Protein AF-A0A066YW17-F1 (afdb_monomer_lite)

Secondary structure (DSSP, 8-state):
---PPPTTS----TTTT-TTTS-SSS--SHHHHHHHHHHHHGGGTT-TTHHHHHHHH-HHHHT--EEETTEEEETTEEEEE-TT--GGGSPPPSS--TTTTSHHHHHHHHHHT-PPPHHHHTTSPP--TTTTS---------PPP-----

Structure (mmCIF, N/CA/C/O backbone):
data_AF-A0A066YW17-F1
#
_entry.id   AF-A0A066YW17-F1
#
loop_
_atom_site.group_PDB
_atom_site.id
_atom_site.type_symbol
_atom_site.label_atom_id
_atom_site.label_alt_id
_atom_site.label_comp_id
_atom_site.label_asym_id
_atom_site.label_entity_id
_atom_site.label_seq_id
_atom_site.pdbx_PDB_ins_code
_atom_site.Cartn_x
_atom_site.Cartn_y
_atom_site.Cartn_z
_atom_site.occupancy
_atom_site.B_iso_or_equiv
_atom_site.auth_seq_id
_atom_site.auth_comp_id
_atom_site.auth_asym_id
_atom_site.auth_atom_id
_atom_site.pdbx_PDB_model_num
ATOM 1 N N . MET A 1 1 ? -4.585 -11.543 -25.698 1.00 34.47 1 MET A N 1
ATOM 2 C CA . MET A 1 1 ? -4.816 -10.139 -26.094 1.00 34.47 1 MET A CA 1
ATOM 3 C C . MET A 1 1 ? -5.391 -9.444 -24.873 1.00 34.47 1 MET A C 1
ATOM 5 O O . MET A 1 1 ? -6.554 -9.658 -24.568 1.00 34.47 1 MET A O 1
ATOM 9 N N . PHE A 1 2 ? -4.558 -8.760 -24.088 1.00 35.84 2 PHE A N 1
ATOM 10 C CA . PHE A 1 2 ? -5.031 -8.017 -22.919 1.00 35.84 2 PHE A CA 1
ATOM 11 C C . PHE A 1 2 ? -5.571 -6.686 -23.422 1.00 35.84 2 PHE A C 1
ATOM 13 O O . PHE A 1 2 ? -4.812 -5.755 -23.681 1.00 35.84 2 PHE A O 1
ATOM 20 N N . THR A 1 3 ? -6.875 -6.630 -23.661 1.00 38.50 3 THR A N 1
ATOM 21 C CA . THR A 1 3 ? -7.550 -5.366 -23.930 1.00 38.50 3 THR A CA 1
ATOM 22 C C . THR A 1 3 ? -7.539 -4.607 -22.613 1.00 38.50 3 THR A C 1
ATOM 24 O O . THR A 1 3 ? -8.216 -5.011 -21.669 1.00 38.50 3 THR A O 1
ATOM 27 N N . ALA A 1 4 ? -6.709 -3.568 -22.512 1.00 43.84 4 ALA A N 1
ATOM 28 C CA . ALA A 1 4 ? -6.799 -2.629 -21.406 1.00 43.84 4 ALA A CA 1
ATOM 29 C C . ALA A 1 4 ? -8.250 -2.136 -21.363 1.00 43.84 4 ALA A C 1
ATOM 31 O O . ALA A 1 4 ? -8.734 -1.573 -22.348 1.00 43.84 4 ALA A O 1
ATOM 32 N N . LEU A 1 5 ? -8.962 -2.440 -20.275 1.00 41.59 5 LEU A N 1
ATOM 33 C CA . LEU A 1 5 ? -10.293 -1.890 -20.053 1.00 41.59 5 LEU A CA 1
ATOM 34 C C . LEU A 1 5 ? -10.186 -0.359 -20.153 1.00 41.59 5 LEU A C 1
ATOM 36 O O . LEU A 1 5 ? -9.173 0.199 -19.714 1.00 41.59 5 LEU A O 1
ATOM 40 N N . PRO A 1 6 ? -11.166 0.319 -20.773 1.00 43.69 6 PRO A N 1
ATOM 41 C CA . PRO A 1 6 ? -11.150 1.770 -20.860 1.00 43.69 6 PRO A CA 1
ATOM 42 C C . PRO A 1 6 ? -11.028 2.371 -19.455 1.00 43.69 6 PRO A C 1
ATOM 44 O O . PRO A 1 6 ? -11.630 1.872 -18.506 1.00 43.69 6 PRO A O 1
ATOM 47 N N . ASP A 1 7 ? -10.265 3.462 -19.349 1.00 53.38 7 ASP A N 1
ATOM 48 C CA . ASP A 1 7 ? -9.887 4.208 -18.127 1.00 53.38 7 ASP A CA 1
ATOM 49 C C . ASP A 1 7 ? -11.093 4.789 -17.335 1.00 53.38 7 ASP A C 1
ATOM 51 O O . ASP A 1 7 ? -10.942 5.638 -16.460 1.00 53.38 7 ASP A O 1
ATOM 55 N N . THR A 1 8 ? -12.316 4.360 -17.665 1.00 55.78 8 THR A N 1
ATOM 56 C CA . THR A 1 8 ? -13.598 4.801 -17.107 1.00 55.78 8 THR A CA 1
ATOM 57 C C . THR A 1 8 ? -14.339 3.726 -16.310 1.00 55.78 8 THR A C 1
ATOM 59 O O . THR A 1 8 ? -15.242 4.081 -15.554 1.00 55.78 8 THR A O 1
ATOM 62 N N . ASP A 1 9 ? -13.983 2.442 -16.430 1.00 63.53 9 ASP A N 1
ATOM 63 C CA . ASP A 1 9 ? -14.643 1.383 -15.658 1.00 63.53 9 ASP A CA 1
ATOM 64 C C . ASP A 1 9 ? -13.987 1.234 -14.283 1.00 63.53 9 ASP A C 1
ATOM 66 O O . ASP A 1 9 ? -12.848 0.787 -14.141 1.00 63.53 9 ASP A O 1
ATOM 70 N N . ARG A 1 10 ? -14.728 1.625 -13.240 1.00 70.31 10 ARG A N 1
ATOM 71 C CA . ARG A 1 10 ? -14.317 1.433 -11.848 1.00 70.31 10 ARG A CA 1
ATOM 72 C C . ARG A 1 10 ? -14.226 -0.064 -11.561 1.00 70.31 10 ARG A C 1
ATOM 74 O O . ARG A 1 10 ? -15.226 -0.775 -11.615 1.00 70.31 10 ARG A O 1
ATOM 81 N N . PHE A 1 11 ? -13.038 -0.527 -11.200 1.00 79.06 11 PHE A N 1
ATOM 82 C CA . PHE A 1 11 ? -12.828 -1.880 -10.716 1.00 79.06 11 PHE A CA 1
ATOM 83 C C . PHE A 1 11 ? -13.376 -2.006 -9.285 1.00 79.06 11 PHE A C 1
ATOM 85 O O . PHE A 1 11 ? -12.994 -1.246 -8.388 1.00 79.06 11 PHE A O 1
ATOM 92 N N . LEU A 1 12 ? -14.286 -2.959 -9.080 1.00 84.25 12 LEU A N 1
ATOM 93 C CA . LEU A 1 12 ? -14.936 -3.243 -7.800 1.00 84.25 12 LEU A CA 1
ATOM 94 C C . LEU A 1 12 ? -14.631 -4.698 -7.399 1.00 84.25 12 LEU A C 1
ATOM 96 O O . LEU A 1 12 ? -15.395 -5.590 -7.762 1.00 84.25 12 LEU A O 1
ATOM 100 N N . PRO A 1 13 ? -13.501 -4.967 -6.716 1.00 86.12 13 PRO A N 1
ATOM 101 C CA . PRO A 1 13 ? -13.226 -6.294 -6.166 1.00 86.12 13 PRO A CA 1
ATOM 102 C C . PRO A 1 13 ? -14.253 -6.655 -5.092 1.00 86.12 13 PRO A C 1
ATOM 104 O O . PRO A 1 13 ? -14.836 -5.767 -4.478 1.00 86.12 13 PRO A O 1
ATOM 107 N N . ASP A 1 14 ? -14.371 -7.939 -4.761 1.00 88.81 14 ASP A N 1
ATOM 108 C CA . ASP A 1 14 ? -15.262 -8.414 -3.690 1.00 88.81 14 ASP A CA 1
ATOM 109 C C . ASP A 1 14 ? -14.962 -7.789 -2.314 1.00 88.81 14 ASP A C 1
ATOM 111 O O . ASP A 1 14 ? -15.837 -7.722 -1.457 1.00 88.81 14 ASP A O 1
ATOM 115 N N . CYS A 1 15 ? -13.731 -7.317 -2.086 1.00 93.00 15 CYS A N 1
ATOM 116 C CA . CYS A 1 15 ? -13.352 -6.601 -0.865 1.00 93.00 15 CYS A CA 1
ATOM 117 C C . CYS A 1 15 ? -13.721 -5.107 -0.873 1.00 93.00 15 CYS A C 1
ATOM 119 O O . CYS A 1 15 ? -13.501 -4.411 0.119 1.00 93.00 15 CYS A O 1
ATOM 121 N N . PHE A 1 16 ? -14.249 -4.577 -1.978 1.00 90.69 16 PHE A N 1
ATOM 122 C CA . PHE A 1 16 ? -14.618 -3.172 -2.076 1.00 90.69 16 PHE A CA 1
ATOM 123 C C . PHE A 1 16 ? -15.746 -2.830 -1.096 1.00 90.69 16 PHE A C 1
ATOM 125 O O . PHE A 1 16 ? -16.820 -3.424 -1.132 1.00 90.69 16 PHE A O 1
ATOM 132 N N . GLY A 1 17 ? -15.513 -1.825 -0.249 1.00 89.19 17 GLY A N 1
ATOM 133 C CA . GLY A 1 17 ? -16.476 -1.388 0.765 1.00 89.19 17 GLY A CA 1
ATOM 134 C C . GLY A 1 17 ? -16.493 -2.237 2.041 1.00 89.19 17 GLY A C 1
ATOM 135 O O . GLY A 1 17 ? -17.257 -1.920 2.948 1.00 89.19 17 GLY A O 1
ATOM 136 N N . ASP A 1 18 ? -15.655 -3.273 2.147 1.00 94.75 18 ASP A N 1
ATOM 137 C CA . ASP A 1 18 ? -15.483 -4.032 3.387 1.00 94.75 18 ASP A CA 1
ATOM 138 C C . ASP A 1 18 ? -14.715 -3.188 4.419 1.00 94.75 18 ASP A C 1
ATOM 140 O O . ASP A 1 18 ? -13.588 -2.740 4.181 1.00 94.75 18 ASP A O 1
ATOM 144 N N . SER A 1 19 ? -15.320 -2.985 5.590 1.00 95.25 19 SER A N 1
ATOM 145 C CA . SER A 1 19 ? -14.742 -2.196 6.680 1.00 95.25 19 SER A CA 1
ATOM 146 C C . SER A 1 19 ? -13.473 -2.808 7.270 1.00 95.25 19 SER A C 1
ATOM 148 O O . SER A 1 19 ? -12.715 -2.095 7.916 1.00 95.25 19 SER A O 1
ATOM 150 N N . HIS A 1 20 ? -13.207 -4.099 7.054 1.00 95.94 20 HIS A N 1
ATOM 151 C CA . HIS A 1 20 ? -11.933 -4.705 7.448 1.00 95.94 20 HIS A CA 1
ATOM 152 C C . HIS A 1 20 ? -10.790 -4.299 6.511 1.00 95.94 20 HIS A C 1
ATOM 154 O O . HIS A 1 20 ? -9.635 -4.317 6.919 1.00 95.94 20 HIS A O 1
ATOM 160 N N . PHE A 1 21 ? -11.095 -3.913 5.266 1.00 96.62 21 PHE A N 1
ATOM 161 C CA . PHE A 1 21 ? -10.099 -3.420 4.315 1.00 96.62 21 PHE A CA 1
ATOM 162 C C . PHE A 1 21 ? -9.915 -1.909 4.410 1.00 96.62 21 PHE A C 1
ATOM 164 O O . PHE A 1 21 ? -8.795 -1.440 4.280 1.00 96.62 21 PHE A O 1
ATOM 171 N N . SER A 1 22 ? -10.971 -1.127 4.622 1.00 95.69 22 SER A N 1
ATOM 172 C CA . SER A 1 22 ? -10.849 0.323 4.818 1.00 95.69 22 SER A CA 1
ATOM 173 C C . SER A 1 22 ? -11.913 0.792 5.811 1.00 95.69 22 SER A C 1
ATOM 175 O O . SER A 1 22 ? -13.043 1.095 5.416 1.00 95.69 22 SER A O 1
ATOM 177 N N . PRO A 1 23 ? -11.604 0.777 7.118 1.00 95.19 23 PRO A N 1
ATOM 178 C CA . PRO A 1 23 ? -12.573 1.154 8.136 1.00 95.19 23 PRO A CA 1
ATOM 179 C C . PRO A 1 23 ? -12.869 2.658 8.067 1.00 95.19 23 PRO A C 1
ATOM 181 O O . PRO A 1 23 ? -11.961 3.484 8.032 1.00 95.19 23 PRO A O 1
ATOM 184 N N . ALA A 1 24 ? -14.148 3.038 8.074 1.00 90.38 24 ALA A N 1
ATOM 185 C CA . ALA A 1 24 ? -14.551 4.449 8.078 1.00 90.38 24 ALA A CA 1
ATOM 186 C C . ALA A 1 24 ? -14.480 5.083 9.482 1.00 90.38 24 ALA A C 1
ATOM 188 O O . ALA A 1 24 ? -14.282 6.291 9.625 1.00 90.38 24 ALA A O 1
ATOM 189 N N . ASP A 1 25 ? -14.642 4.269 10.526 1.00 89.94 25 ASP A N 1
ATOM 190 C CA . ASP A 1 25 ? -14.687 4.680 11.925 1.00 89.94 25 ASP A CA 1
ATOM 191 C C . ASP A 1 25 ? -14.042 3.627 12.849 1.00 89.94 25 ASP A C 1
ATOM 193 O O . ASP A 1 25 ? -13.460 2.642 12.402 1.00 89.94 25 ASP A O 1
ATOM 197 N N . GLY A 1 26 ? -14.049 3.875 14.162 1.00 85.81 26 GLY A N 1
ATOM 198 C CA . GLY A 1 26 ? -13.538 2.920 15.156 1.00 85.81 26 GLY A CA 1
ATOM 199 C C . GLY A 1 26 ? -12.011 2.870 15.313 1.00 85.81 26 GLY A C 1
ATOM 200 O O . GLY A 1 26 ? -11.523 2.333 16.311 1.00 85.81 26 GLY A O 1
ATOM 201 N N . TRP A 1 27 ? -11.249 3.511 14.424 1.00 92.38 27 TRP A N 1
ATOM 202 C CA . TRP A 1 27 ? -9.790 3.607 14.493 1.00 92.38 27 TRP A CA 1
ATOM 203 C C . TRP A 1 27 ? -9.324 5.074 14.534 1.00 92.38 27 TRP A C 1
ATOM 205 O O . TRP A 1 27 ? -9.886 5.957 13.885 1.00 92.38 27 TRP A O 1
ATOM 215 N N . LYS A 1 28 ? -8.325 5.351 15.380 1.00 92.69 28 LYS A N 1
ATOM 216 C CA . LYS A 1 28 ? -7.659 6.668 15.525 1.00 92.69 28 LYS A CA 1
ATOM 217 C C . LYS A 1 28 ? -6.165 6.553 15.830 1.00 92.69 28 LYS A C 1
ATOM 219 O O . LYS A 1 28 ? -5.481 7.560 15.964 1.00 92.69 28 LYS A O 1
ATOM 224 N N . THR A 1 29 ? -5.676 5.331 15.984 1.00 96.44 29 THR A N 1
ATOM 225 C CA . THR A 1 29 ? -4.284 5.013 16.285 1.00 96.44 29 THR A CA 1
ATOM 226 C C . THR A 1 29 ? -3.831 3.934 15.317 1.00 96.44 29 THR A C 1
ATOM 228 O O . THR A 1 29 ? -4.664 3.154 14.843 1.00 96.44 29 THR A O 1
ATOM 231 N N . ARG A 1 30 ? -2.521 3.880 15.053 1.00 96.31 30 ARG A N 1
ATOM 232 C CA . ARG A 1 30 ? -1.896 2.827 14.244 1.00 96.31 30 ARG A CA 1
ATOM 233 C C . ARG A 1 30 ? -2.328 1.439 14.724 1.00 96.31 30 ARG A C 1
ATOM 235 O O . ARG A 1 30 ? -2.890 0.691 13.937 1.00 96.31 30 ARG A O 1
ATOM 242 N N . ASP A 1 31 ? -2.186 1.164 16.018 1.00 97.38 31 ASP A N 1
ATOM 243 C CA . ASP A 1 31 ? -2.477 -0.153 16.602 1.00 97.38 31 ASP A CA 1
ATOM 244 C C . ASP A 1 31 ? -3.916 -0.620 16.335 1.00 97.38 31 ASP A C 1
ATOM 246 O O . ASP A 1 31 ? -4.167 -1.794 16.080 1.00 97.38 31 ASP A O 1
ATOM 250 N N . LYS A 1 32 ? -4.888 0.304 16.364 1.00 97.56 32 LYS A N 1
ATOM 251 C CA . LYS A 1 32 ? -6.288 -0.030 16.067 1.00 97.56 32 LYS A CA 1
ATOM 252 C C . LYS A 1 32 ? -6.513 -0.305 14.586 1.00 97.56 32 LYS A C 1
ATOM 254 O O . LYS A 1 32 ? -7.296 -1.192 14.259 1.00 97.56 32 LYS A O 1
ATOM 259 N N . LEU A 1 33 ? -5.861 0.456 13.708 1.00 97.38 33 LEU A N 1
ATOM 260 C CA . LEU A 1 33 ? -5.939 0.225 12.269 1.00 97.38 33 LEU A CA 1
ATOM 261 C C . LEU A 1 33 ? -5.327 -1.135 11.915 1.00 97.38 33 LEU A C 1
ATOM 263 O O . LEU A 1 33 ? -5.952 -1.919 11.205 1.00 97.38 33 LEU A O 1
ATOM 267 N N . GLU A 1 34 ? -4.155 -1.439 12.471 1.00 97.25 34 GLU A N 1
ATOM 268 C CA . GLU A 1 34 ? -3.482 -2.731 12.328 1.00 97.25 34 GLU A CA 1
ATOM 269 C C . GLU A 1 34 ? -4.359 -3.884 12.829 1.00 97.25 34 GLU A C 1
ATOM 271 O O . GLU A 1 34 ? -4.559 -4.851 12.097 1.00 97.25 34 GLU A O 1
ATOM 276 N N . ALA A 1 35 ? -4.969 -3.756 14.012 1.00 97.19 35 ALA A N 1
ATOM 277 C CA . ALA A 1 35 ? -5.859 -4.779 14.562 1.00 97.19 35 ALA A CA 1
ATOM 278 C C . ALA A 1 35 ? -7.067 -5.095 13.657 1.00 97.19 35 ALA A C 1
ATOM 280 O O . ALA A 1 35 ? -7.516 -6.240 13.616 1.00 97.19 35 ALA A O 1
ATOM 281 N N . ILE A 1 36 ? -7.591 -4.102 12.931 1.00 97.44 36 ILE A N 1
ATOM 282 C CA . ILE A 1 36 ? -8.702 -4.291 11.984 1.00 97.44 36 ILE A CA 1
ATOM 283 C C . ILE A 1 36 ? -8.207 -4.875 10.653 1.00 97.44 36 ILE A C 1
ATOM 285 O O . ILE A 1 36 ? -8.836 -5.780 10.105 1.00 97.44 36 ILE A O 1
ATOM 289 N N . CYS A 1 37 ? -7.099 -4.349 10.128 1.00 97.69 37 CYS A N 1
ATOM 290 C CA . CYS A 1 37 ? -6.698 -4.548 8.737 1.00 97.69 37 CYS A CA 1
ATOM 291 C C . CYS A 1 37 ? -5.725 -5.713 8.515 1.00 97.69 37 CYS A C 1
ATOM 293 O O . CYS A 1 37 ? -5.785 -6.368 7.474 1.00 97.69 37 CYS A O 1
ATOM 295 N N . LEU A 1 38 ? -4.824 -5.994 9.463 1.00 95.62 38 LEU A N 1
ATOM 296 C CA . LEU A 1 38 ? -3.846 -7.079 9.316 1.00 95.62 38 LEU A CA 1
ATOM 297 C C . LEU A 1 38 ? -4.500 -8.453 9.070 1.00 95.62 38 LEU A C 1
ATOM 299 O O . LEU A 1 38 ? -4.022 -9.158 8.181 1.00 95.62 38 LEU A O 1
ATOM 303 N N . PRO A 1 39 ? -5.617 -8.834 9.733 1.00 96.12 39 PRO A N 1
ATOM 304 C CA . PRO A 1 39 ? -6.253 -10.134 9.500 1.00 96.12 39 PRO A CA 1
ATOM 305 C C . PRO A 1 39 ? -6.736 -10.377 8.062 1.00 96.12 39 PRO A C 1
ATOM 307 O O . PRO A 1 39 ? -6.926 -11.527 7.671 1.00 96.12 39 PRO A O 1
ATOM 310 N N . VAL A 1 40 ? -6.957 -9.321 7.269 1.00 95.69 40 VAL A N 1
ATOM 311 C CA . VAL A 1 40 ? -7.414 -9.442 5.874 1.00 95.69 40 VAL A CA 1
ATOM 312 C C . VAL A 1 40 ? -6.312 -9.207 4.844 1.00 95.69 40 VAL A C 1
ATOM 314 O O . VAL A 1 40 ? -6.551 -9.422 3.655 1.00 95.69 40 VAL A O 1
ATOM 317 N N . LEU A 1 41 ? -5.109 -8.811 5.272 1.00 93.88 41 LEU A N 1
ATOM 318 C CA . LEU A 1 41 ? -3.997 -8.442 4.392 1.00 93.88 41 LEU A CA 1
ATOM 319 C C . LEU A 1 41 ? -3.609 -9.582 3.434 1.00 93.88 41 LEU A C 1
ATOM 321 O O . LEU A 1 41 ? -3.464 -9.366 2.229 1.00 93.88 41 LEU A O 1
ATOM 325 N N . GLU A 1 42 ? -3.569 -10.814 3.942 1.00 92.44 42 GLU A N 1
ATOM 326 C CA . GLU A 1 42 ? -3.209 -12.016 3.175 1.00 92.44 42 GLU A CA 1
ATOM 327 C C . GLU A 1 42 ? -4.243 -12.396 2.100 1.00 92.44 42 GLU A C 1
ATOM 329 O O . GLU A 1 42 ? -3.930 -13.098 1.137 1.00 92.44 42 GLU A O 1
ATOM 334 N N . ARG A 1 43 ? -5.473 -11.861 2.164 1.00 93.69 43 ARG A N 1
ATOM 335 C CA . ARG A 1 43 ? -6.465 -12.046 1.085 1.00 93.69 43 ARG A CA 1
ATOM 336 C C . ARG A 1 43 ? -6.018 -11.393 -0.223 1.00 93.69 43 ARG A C 1
ATOM 338 O O . ARG A 1 43 ? -6.553 -11.719 -1.282 1.00 93.69 43 ARG A O 1
ATOM 345 N N . CYS A 1 44 ? -5.059 -10.469 -0.171 1.00 91.56 44 CYS A N 1
ATOM 346 C CA . CYS A 1 44 ? -4.495 -9.852 -1.361 1.00 91.56 44 CYS A CA 1
ATOM 347 C C . CYS A 1 44 ? -3.476 -10.736 -2.087 1.00 91.56 44 CYS A C 1
ATOM 349 O O . CYS A 1 44 ? -3.274 -10.497 -3.274 1.00 91.56 44 CYS A O 1
ATOM 351 N N . VAL A 1 45 ? -2.871 -11.742 -1.445 1.00 89.19 45 VAL A N 1
ATOM 352 C CA . VAL A 1 45 ? -1.825 -12.580 -2.064 1.00 89.19 45 VAL A CA 1
ATOM 353 C C . VAL A 1 45 ? -2.295 -13.252 -3.360 1.00 89.19 45 VAL A C 1
ATOM 355 O O . VAL A 1 45 ? -1.656 -13.049 -4.390 1.00 89.19 45 VAL A O 1
ATOM 358 N N . PRO A 1 46 ? -3.446 -13.953 -3.400 1.00 88.38 46 PRO A N 1
ATOM 359 C CA . PRO A 1 46 ? -3.939 -14.540 -4.645 1.00 88.38 46 PRO A CA 1
ATOM 360 C C . PRO A 1 46 ? -4.682 -13.539 -5.551 1.00 88.38 46 PRO A C 1
ATOM 362 O O . PRO A 1 46 ? -5.246 -13.942 -6.567 1.00 88.38 46 PRO A O 1
ATOM 365 N N . CYS A 1 47 ? -4.768 -12.252 -5.189 1.00 86.56 47 CYS A N 1
ATOM 366 C CA . CYS A 1 47 ? -5.625 -11.298 -5.891 1.00 86.56 47 CYS A CA 1
ATOM 367 C C . CYS A 1 47 ? -4.987 -10.837 -7.216 1.00 86.56 47 CYS A C 1
ATOM 369 O O . CYS A 1 47 ? -3.970 -10.137 -7.194 1.00 86.56 47 CYS A O 1
ATOM 371 N N . PRO A 1 48 ? -5.616 -11.102 -8.379 1.00 82.31 48 PRO A N 1
ATOM 372 C CA . PRO A 1 48 ? -5.045 -10.751 -9.683 1.00 82.31 48 PRO A CA 1
ATOM 373 C C . PRO A 1 48 ? -5.150 -9.252 -10.007 1.00 82.31 48 PRO A C 1
ATOM 375 O O . PRO A 1 48 ? -4.692 -8.800 -11.052 1.00 82.31 48 PRO A O 1
ATOM 378 N N . PHE A 1 49 ? -5.770 -8.464 -9.127 1.00 84.25 49 PHE A N 1
ATOM 379 C CA . PHE A 1 49 ? -6.087 -7.060 -9.371 1.00 84.25 49 PHE A CA 1
ATOM 380 C C . PHE A 1 49 ? -5.287 -6.092 -8.498 1.00 84.25 49 PHE A C 1
ATOM 382 O O . PHE A 1 49 ? -5.641 -4.918 -8.408 1.00 84.25 49 PHE A O 1
ATOM 389 N N . ARG A 1 50 ? -4.213 -6.549 -7.842 1.00 84.69 50 ARG A N 1
ATOM 390 C CA . ARG A 1 50 ? -3.398 -5.720 -6.937 1.00 84.69 50 ARG A CA 1
ATOM 391 C C . ARG A 1 50 ? -2.876 -4.442 -7.598 1.00 84.69 50 ARG A C 1
ATOM 393 O O . ARG A 1 50 ? -3.080 -3.357 -7.055 1.00 84.69 50 ARG A O 1
ATOM 400 N N . ALA A 1 51 ? -2.291 -4.550 -8.791 1.00 78.50 51 ALA A N 1
ATOM 401 C CA . ALA A 1 51 ? -1.791 -3.394 -9.538 1.00 78.50 51 ALA A CA 1
ATOM 402 C C . ALA A 1 51 ? -2.906 -2.387 -9.872 1.00 78.50 51 ALA A C 1
ATOM 404 O O . ALA A 1 51 ? -2.744 -1.177 -9.702 1.00 78.50 51 ALA A O 1
ATOM 405 N N . THR A 1 52 ? -4.060 -2.889 -10.320 1.00 82.44 52 THR A N 1
ATOM 406 C CA . THR A 1 52 ? -5.245 -2.074 -10.622 1.00 82.44 52 THR A CA 1
ATOM 407 C C . THR A 1 52 ? -5.800 -1.414 -9.362 1.00 82.44 52 THR A C 1
ATOM 409 O O . THR A 1 52 ? -6.158 -0.240 -9.398 1.00 82.44 52 THR A O 1
ATOM 412 N N . CYS A 1 53 ? -5.809 -2.132 -8.236 1.00 88.25 53 CYS A N 1
ATOM 413 C CA . CYS A 1 53 ? -6.227 -1.626 -6.934 1.00 88.25 53 CYS A CA 1
ATOM 414 C C . CYS A 1 53 ? -5.381 -0.414 -6.518 1.00 88.25 53 CYS A C 1
ATOM 416 O O . CYS A 1 53 ? -5.944 0.643 -6.253 1.00 88.25 53 CYS A O 1
ATOM 418 N N . ILE A 1 54 ? -4.046 -0.511 -6.565 1.00 85.00 54 ILE A N 1
ATOM 419 C CA . ILE A 1 54 ? -3.149 0.611 -6.223 1.00 85.00 54 ILE A CA 1
ATOM 420 C C . ILE A 1 54 ? -3.356 1.794 -7.173 1.00 85.00 54 ILE A C 1
ATOM 422 O O . ILE A 1 54 ? -3.479 2.937 -6.729 1.00 85.00 54 ILE A O 1
ATOM 426 N N . ARG A 1 55 ? -3.453 1.526 -8.481 1.00 81.94 55 ARG A N 1
ATOM 427 C CA . ARG A 1 55 ? -3.675 2.558 -9.504 1.00 81.94 55 ARG A CA 1
ATOM 428 C C . ARG A 1 55 ? -4.984 3.321 -9.291 1.00 81.94 55 ARG A C 1
ATOM 430 O O . ARG A 1 55 ? -5.010 4.536 -9.489 1.00 81.94 55 ARG A O 1
ATOM 437 N N . GLN A 1 56 ? -6.052 2.614 -8.924 1.00 86.25 56 GLN A N 1
ATOM 438 C CA . GLN A 1 56 ? -7.368 3.201 -8.683 1.00 86.25 56 GLN A CA 1
ATOM 439 C C . GLN A 1 56 ? -7.415 3.954 -7.350 1.00 86.25 56 GLN A C 1
ATOM 441 O O . GLN A 1 56 ? -7.919 5.073 -7.311 1.00 86.25 56 GLN A O 1
ATOM 446 N N . THR A 1 57 ? -6.885 3.363 -6.276 1.00 88.00 57 THR A N 1
ATOM 447 C CA . THR A 1 57 ? -6.914 3.957 -4.931 1.00 88.00 57 THR A CA 1
ATOM 448 C C . THR A 1 57 ? -6.004 5.174 -4.822 1.00 88.00 57 THR A C 1
ATOM 450 O O . THR A 1 57 ? -6.372 6.132 -4.154 1.00 88.00 57 THR A O 1
ATOM 453 N N . ARG A 1 58 ? -4.850 5.175 -5.509 1.00 86.62 58 ARG A N 1
ATOM 454 C CA . ARG A 1 58 ? -3.850 6.258 -5.450 1.00 86.62 58 ARG A CA 1
ATOM 455 C C . ARG A 1 58 ? -3.466 6.606 -4.000 1.00 86.62 58 ARG A C 1
ATOM 457 O O . ARG A 1 58 ? -3.618 7.760 -3.591 1.00 86.62 58 ARG A O 1
ATOM 464 N N . PRO A 1 59 ? -2.984 5.621 -3.218 1.00 87.50 59 PRO A N 1
ATOM 465 C CA . PRO A 1 59 ? -2.961 5.702 -1.760 1.00 87.50 59 PRO A CA 1
ATOM 466 C C . PRO A 1 59 ? -2.193 6.904 -1.193 1.00 87.50 59 PRO A C 1
ATOM 468 O O . PRO A 1 59 ? -2.664 7.509 -0.237 1.00 87.50 59 PRO A O 1
ATOM 471 N N . HIS A 1 60 ? -1.094 7.349 -1.808 1.00 79.81 60 HIS A N 1
ATOM 472 C CA . HIS A 1 60 ? -0.421 8.588 -1.373 1.00 79.81 60 HIS A CA 1
ATOM 473 C C . HIS A 1 60 ? -1.250 9.829 -1.643 1.00 79.81 60 HIS A C 1
ATOM 475 O O . HIS A 1 60 ? -1.370 10.703 -0.791 1.00 79.81 60 HIS A O 1
ATOM 481 N N . GLN A 1 61 ? -1.776 9.949 -2.865 1.00 81.69 61 GLN A N 1
ATOM 482 C CA . GLN A 1 61 ? -2.485 11.152 -3.286 1.00 81.69 61 GLN A CA 1
ATOM 483 C C . GLN A 1 61 ? -3.782 11.320 -2.497 1.00 81.69 61 GLN A C 1
ATOM 485 O O . GLN A 1 61 ? -4.170 12.446 -2.199 1.00 81.69 61 GLN A O 1
ATOM 490 N N . SER A 1 62 ? -4.440 10.210 -2.160 1.00 86.62 62 SER A N 1
ATOM 491 C CA . SER A 1 62 ? -5.663 10.208 -1.366 1.00 86.62 62 SER A CA 1
ATOM 492 C C . SER A 1 62 ? -5.421 10.170 0.141 1.00 86.62 62 SER A C 1
ATOM 494 O O . SER A 1 62 ? -6.404 10.234 0.873 1.00 86.62 62 SER A O 1
ATOM 496 N N . ARG A 1 63 ? -4.166 10.031 0.602 1.00 89.19 63 ARG A N 1
ATOM 497 C CA . ARG A 1 63 ? -3.823 9.762 2.011 1.00 89.19 63 ARG A CA 1
ATOM 498 C C . ARG A 1 63 ? -4.617 8.571 2.557 1.00 89.19 63 ARG A C 1
ATOM 500 O O . ARG A 1 63 ? -5.316 8.674 3.553 1.00 89.19 63 ARG A O 1
ATOM 507 N N . PHE A 1 64 ? -4.607 7.474 1.804 1.00 92.75 64 PHE A N 1
ATOM 508 C CA . PHE A 1 64 ? -5.436 6.306 2.072 1.00 92.75 64 PHE A CA 1
ATOM 509 C C . PHE A 1 64 ? -5.047 5.618 3.381 1.00 92.75 64 PHE A C 1
ATOM 511 O O . PHE A 1 64 ? -3.862 5.460 3.679 1.00 92.75 64 PHE A O 1
ATOM 518 N N . ASP A 1 65 ? -6.073 5.142 4.083 1.00 95.88 65 ASP A N 1
ATOM 519 C CA . ASP A 1 65 ? -5.966 4.338 5.289 1.00 95.88 65 ASP A CA 1
ATOM 520 C C . ASP A 1 65 ? -6.661 2.988 5.077 1.00 95.88 65 ASP A C 1
ATOM 522 O O . ASP A 1 65 ? -7.837 2.919 4.690 1.00 95.88 65 ASP A O 1
ATOM 526 N N . GLY A 1 66 ? -5.926 1.908 5.333 1.00 96.38 66 GLY A N 1
ATOM 527 C CA . GLY A 1 66 ? -6.402 0.535 5.174 1.00 96.38 66 GLY A CA 1
ATOM 528 C C . GLY A 1 66 ? -5.595 -0.286 4.170 1.00 96.38 66 GLY A C 1
ATOM 529 O O . GLY A 1 66 ? -4.479 0.060 3.791 1.00 96.38 66 GLY A O 1
ATOM 530 N N . VAL A 1 67 ? -6.149 -1.415 3.742 1.00 96.25 67 VAL A N 1
ATOM 531 C CA . VAL A 1 67 ? -5.517 -2.384 2.848 1.00 96.25 67 VAL A CA 1
ATOM 532 C C . VAL A 1 67 ? -5.791 -2.052 1.384 1.00 96.25 67 VAL A C 1
ATOM 534 O O . VAL A 1 67 ? -6.933 -2.009 0.930 1.00 96.25 67 VAL A O 1
ATOM 537 N N . CYS A 1 68 ? -4.725 -1.880 0.608 1.00 92.38 68 CYS A N 1
ATOM 538 C CA . CYS A 1 68 ? -4.780 -1.708 -0.839 1.00 92.38 68 CYS A CA 1
ATOM 539 C C . CYS A 1 68 ? -3.566 -2.376 -1.490 1.00 92.38 68 CYS A C 1
ATOM 541 O O . CYS A 1 68 ? -2.428 -2.153 -1.079 1.00 92.38 68 CYS A O 1
ATOM 543 N N . GLY A 1 69 ? -3.804 -3.212 -2.508 1.00 89.56 69 GLY A N 1
ATOM 544 C CA . GLY A 1 69 ? -2.731 -3.859 -3.273 1.00 89.56 69 GLY A CA 1
ATOM 545 C C . GLY A 1 69 ? -1.887 -4.874 -2.497 1.00 89.56 69 GLY A C 1
ATOM 546 O O . GLY A 1 69 ? -0.784 -5.195 -2.935 1.00 89.56 69 GLY A O 1
ATOM 547 N N . GLY A 1 70 ? -2.391 -5.374 -1.364 1.00 91.75 70 GLY A N 1
ATOM 548 C CA . GLY A 1 70 ? -1.625 -6.226 -0.451 1.00 91.75 70 GLY A CA 1
ATOM 549 C C . GLY A 1 70 ? -0.690 -5.462 0.477 1.00 91.75 70 GLY A C 1
ATOM 550 O O . GLY A 1 70 ? 0.272 -6.023 0.986 1.00 91.75 70 GLY A O 1
ATOM 551 N N . ARG A 1 71 ? -0.973 -4.179 0.701 1.00 92.00 71 ARG A N 1
ATOM 552 C CA . ARG A 1 71 ? -0.266 -3.328 1.654 1.00 92.00 71 ARG A CA 1
ATOM 553 C C . ARG A 1 71 ? -1.255 -2.660 2.579 1.00 92.00 71 ARG A C 1
ATOM 555 O O . ARG A 1 71 ? -2.334 -2.273 2.135 1.00 92.00 71 ARG A O 1
ATOM 562 N N . LEU A 1 72 ? -0.869 -2.520 3.837 1.00 94.62 72 LEU A N 1
ATOM 563 C CA . LEU A 1 72 ? -1.554 -1.686 4.807 1.00 94.62 72 LEU A CA 1
ATOM 564 C C . LEU A 1 72 ? -0.966 -0.277 4.752 1.00 94.62 72 LEU A C 1
ATOM 566 O O . LEU A 1 72 ? 0.242 -0.092 4.909 1.00 94.62 72 LEU A O 1
ATOM 570 N N . TRP A 1 73 ? -1.845 0.692 4.543 1.00 94.19 73 TRP A N 1
ATOM 571 C CA . TRP A 1 73 ? -1.542 2.107 4.416 1.00 94.19 73 TRP A CA 1
ATOM 572 C C . TRP A 1 73 ? -2.052 2.873 5.636 1.00 94.19 73 TRP A C 1
ATOM 574 O O . TRP A 1 73 ? -3.143 2.585 6.132 1.00 94.19 73 TRP A O 1
ATOM 584 N N . LEU A 1 74 ? -1.272 3.850 6.089 1.00 94.88 74 LEU A N 1
ATOM 585 C CA . LEU A 1 74 ? -1.653 4.840 7.091 1.00 94.88 74 LEU A CA 1
ATOM 586 C C . LEU A 1 74 ? -1.189 6.210 6.612 1.00 94.88 74 LEU A C 1
ATOM 588 O O . LEU A 1 74 ? 0.002 6.421 6.389 1.00 94.88 74 LEU A O 1
ATOM 592 N N . ASP A 1 75 ? -2.128 7.134 6.460 1.00 92.00 75 ASP A N 1
ATOM 593 C CA . ASP A 1 75 ? -1.904 8.471 5.921 1.00 92.00 75 ASP A CA 1
ATOM 594 C C . ASP A 1 75 ? -1.232 8.463 4.534 1.00 92.00 75 ASP A C 1
ATOM 596 O O . ASP A 1 75 ? -0.445 9.341 4.179 1.00 92.00 75 ASP A O 1
ATOM 600 N N . GLY A 1 76 ? -1.527 7.431 3.738 1.00 87.06 76 GLY A N 1
ATOM 601 C CA . GLY A 1 76 ? -0.892 7.205 2.445 1.00 87.06 76 GLY A CA 1
ATOM 602 C C . GLY A 1 76 ? 0.533 6.655 2.509 1.00 87.06 76 GLY A C 1
ATOM 603 O O . GLY A 1 76 ? 1.154 6.550 1.461 1.00 87.06 76 GLY A O 1
ATOM 604 N N . GL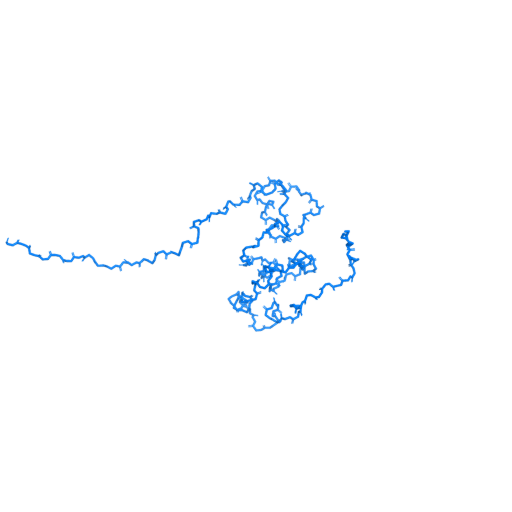U A 1 77 ? 1.048 6.262 3.674 1.00 85.19 77 GLU A N 1
ATOM 605 C CA . GLU A 1 77 ? 2.346 5.592 3.816 1.00 85.19 77 GLU A CA 1
ATOM 606 C C . GLU A 1 77 ? 2.180 4.100 4.113 1.00 85.19 77 GLU A C 1
ATOM 608 O O . GLU A 1 77 ? 1.273 3.694 4.839 1.00 85.19 77 GLU A O 1
ATOM 613 N N . VAL A 1 78 ? 3.065 3.265 3.562 1.00 87.56 78 VAL A N 1
ATOM 614 C CA . VAL A 1 78 ? 3.039 1.814 3.802 1.00 87.56 78 VAL A CA 1
ATOM 615 C C . VAL A 1 78 ? 3.528 1.518 5.218 1.00 87.56 78 VAL A C 1
ATOM 617 O O . VAL A 1 78 ? 4.617 1.940 5.606 1.00 87.56 78 VAL A O 1
ATOM 620 N N . ILE A 1 79 ? 2.741 0.757 5.981 1.00 92.62 79 ILE A N 1
ATOM 621 C CA . ILE A 1 79 ? 3.098 0.318 7.339 1.00 92.62 79 ILE A CA 1
ATOM 622 C C . ILE A 1 79 ? 3.174 -1.205 7.489 1.00 92.62 79 ILE A C 1
ATOM 624 O O . ILE A 1 79 ? 3.797 -1.673 8.436 1.00 92.62 79 ILE A O 1
ATOM 628 N N . ALA A 1 80 ? 2.598 -1.969 6.556 1.00 90.75 80 ALA A N 1
ATOM 629 C CA . ALA A 1 80 ? 2.792 -3.416 6.442 1.00 90.75 80 ALA A CA 1
ATOM 630 C C . ALA A 1 80 ? 2.548 -3.900 5.001 1.00 90.75 80 ALA A C 1
ATOM 632 O O . ALA A 1 80 ? 1.811 -3.262 4.246 1.00 90.75 80 ALA A O 1
ATOM 633 N N . THR A 1 81 ? 3.116 -5.052 4.642 1.00 89.38 81 THR A N 1
ATOM 634 C CA . THR A 1 81 ? 2.950 -5.716 3.337 1.00 89.38 81 THR A CA 1
ATOM 635 C C . THR A 1 81 ? 2.602 -7.184 3.572 1.00 89.38 81 THR A C 1
ATOM 637 O O . THR A 1 81 ? 3.134 -7.783 4.504 1.00 89.38 81 THR A O 1
ATOM 640 N N . ALA A 1 82 ? 1.689 -7.746 2.774 1.00 90.38 82 ALA A N 1
ATOM 641 C CA . ALA A 1 82 ? 1.354 -9.166 2.863 1.00 90.38 82 ALA A CA 1
ATOM 642 C C . ALA A 1 82 ? 2.578 -10.026 2.530 1.00 90.38 82 ALA A C 1
ATOM 644 O O . ALA A 1 82 ? 3.420 -9.632 1.715 1.00 90.38 82 ALA A O 1
ATOM 645 N N . GLN A 1 83 ? 2.662 -11.201 3.141 1.00 84.81 83 GLN A N 1
ATOM 646 C CA . GLN A 1 83 ? 3.769 -12.115 2.896 1.00 84.81 83 GLN A CA 1
ATOM 647 C C . GLN A 1 83 ? 3.749 -12.618 1.444 1.00 84.81 83 GLN A C 1
ATOM 649 O O . GLN A 1 83 ? 2.702 -12.692 0.799 1.00 84.81 83 GLN A O 1
ATOM 654 N N . PHE A 1 84 ? 4.924 -12.970 0.916 1.00 79.50 84 PHE A N 1
ATOM 655 C CA . PHE A 1 84 ? 5.092 -13.556 -0.424 1.00 79.50 84 PHE A CA 1
ATOM 656 C C . PHE A 1 84 ? 4.651 -12.672 -1.603 1.00 79.50 84 PHE A C 1
ATOM 658 O O . PHE A 1 84 ? 4.460 -13.176 -2.711 1.00 79.50 84 PHE A O 1
ATOM 665 N N . LEU A 1 85 ? 4.493 -11.363 -1.394 1.00 76.75 85 LEU A N 1
ATOM 666 C CA . LEU A 1 85 ? 4.243 -10.427 -2.484 1.00 76.75 85 LEU A CA 1
ATOM 667 C C . LEU A 1 85 ? 5.548 -9.973 -3.131 1.00 76.75 85 LEU A C 1
ATOM 669 O O . LEU A 1 85 ? 6.435 -9.466 -2.451 1.00 76.75 85 LEU A O 1
ATOM 673 N N . ASP A 1 86 ? 5.616 -10.088 -4.457 1.00 70.06 86 ASP A N 1
ATOM 674 C CA . ASP A 1 86 ? 6.687 -9.504 -5.257 1.00 70.06 86 ASP A CA 1
ATOM 675 C C . ASP A 1 86 ? 6.292 -8.072 -5.667 1.00 70.06 86 ASP A C 1
ATOM 677 O O . ASP A 1 86 ? 5.191 -7.813 -6.176 1.00 70.06 86 ASP A O 1
ATOM 681 N N . ASP A 1 87 ? 7.197 -7.116 -5.455 1.00 69.44 87 ASP A N 1
ATOM 682 C CA . ASP A 1 87 ? 7.039 -5.730 -5.903 1.00 69.44 87 ASP A CA 1
ATOM 683 C C . ASP A 1 87 ? 7.026 -5.605 -7.436 1.00 69.44 87 ASP A C 1
ATOM 685 O O . ASP A 1 87 ? 6.593 -4.585 -7.978 1.00 69.44 87 ASP A O 1
ATOM 689 N N . ARG A 1 88 ? 7.444 -6.646 -8.163 1.00 66.69 88 ARG A N 1
ATOM 690 C CA . ARG A 1 88 ? 7.284 -6.756 -9.621 1.00 66.69 88 ARG A CA 1
ATOM 691 C C . ARG A 1 88 ? 5.829 -6.843 -10.072 1.00 66.69 88 ARG A C 1
ATOM 693 O O . ARG A 1 88 ? 5.548 -6.587 -11.237 1.00 66.69 88 ARG A O 1
ATOM 700 N N . ASP A 1 89 ? 4.903 -7.152 -9.170 1.00 66.88 89 ASP A N 1
ATOM 701 C CA . ASP A 1 89 ? 3.471 -7.165 -9.479 1.00 66.88 89 ASP A CA 1
ATOM 702 C C . ASP A 1 89 ? 2.830 -5.768 -9.420 1.00 66.88 89 ASP A C 1
ATOM 704 O O . ASP A 1 89 ? 1.636 -5.603 -9.683 1.00 66.88 89 ASP A O 1
ATOM 708 N N . LEU A 1 90 ? 3.590 -4.747 -9.022 1.00 72.75 90 LEU A N 1
ATOM 709 C CA . LEU A 1 90 ? 3.131 -3.365 -8.966 1.00 72.75 90 LEU A CA 1
ATOM 710 C C . LEU A 1 90 ? 3.138 -2.725 -10.357 1.00 72.75 90 LEU A C 1
ATOM 712 O O . LEU A 1 90 ? 3.837 -3.175 -11.263 1.00 72.75 90 LEU A O 1
ATOM 716 N N . PRO A 1 91 ? 2.393 -1.626 -10.565 1.00 67.56 91 PRO A N 1
ATOM 717 C CA . PRO A 1 91 ? 2.494 -0.889 -11.814 1.00 67.56 91 PRO A CA 1
ATOM 718 C C . PRO A 1 91 ? 3.928 -0.397 -12.051 1.00 67.56 91 PRO A C 1
ATOM 720 O O . PRO A 1 91 ? 4.522 0.249 -11.186 1.00 67.56 91 PRO A O 1
ATOM 723 N N . LEU A 1 92 ? 4.443 -0.645 -13.260 1.00 65.25 92 LEU A N 1
ATOM 724 C CA . LEU A 1 92 ? 5.683 -0.035 -13.734 1.00 65.25 92 LEU A CA 1
ATOM 725 C C . LEU A 1 92 ? 5.611 1.496 -13.631 1.00 65.25 92 LEU A C 1
ATOM 727 O O . LEU A 1 92 ? 4.551 2.090 -13.883 1.00 65.25 92 LEU A O 1
ATOM 731 N N . PRO A 1 93 ? 6.740 2.155 -13.331 1.00 67.44 93 PRO A N 1
ATOM 732 C CA . PRO A 1 93 ? 6.800 3.601 -13.339 1.00 67.44 93 PRO A CA 1
ATOM 733 C C . PRO A 1 93 ? 6.577 4.096 -14.767 1.00 67.44 93 PRO A C 1
ATOM 735 O O . PRO A 1 93 ? 7.220 3.633 -15.705 1.00 67.44 93 PRO A O 1
ATOM 738 N N . GLY A 1 94 ? 5.673 5.064 -14.946 1.00 67.50 94 GLY A N 1
ATOM 739 C CA . GLY A 1 94 ? 5.318 5.552 -16.286 1.00 67.50 94 GLY A CA 1
ATOM 740 C C . GLY A 1 94 ? 6.496 6.156 -17.066 1.00 67.50 94 GLY A C 1
ATOM 741 O O . GLY A 1 94 ? 6.501 6.119 -18.292 1.00 67.50 94 GLY A O 1
ATOM 742 N N . LYS A 1 95 ? 7.493 6.711 -16.363 1.00 76.81 95 LYS A N 1
ATOM 743 C CA . LYS A 1 95 ? 8.786 7.130 -16.920 1.00 76.81 95 LYS A CA 1
ATOM 744 C C . LYS A 1 95 ? 9.873 7.115 -15.853 1.00 76.81 95 LYS A C 1
ATOM 746 O O . LYS A 1 95 ? 9.591 7.349 -14.673 1.00 76.81 95 LYS A O 1
ATOM 751 N N . GLU A 1 96 ? 11.111 6.920 -16.292 1.00 80.00 96 GLU A N 1
ATOM 752 C CA . GLU A 1 96 ? 12.283 7.109 -15.445 1.00 80.00 96 GLU A CA 1
ATOM 753 C C . GLU A 1 96 ? 12.356 8.561 -14.943 1.00 80.00 96 GLU A C 1
ATOM 755 O O . GLU A 1 96 ? 12.012 9.521 -15.643 1.00 80.00 96 GLU A O 1
ATOM 760 N N . ARG A 1 97 ? 12.740 8.717 -13.677 1.00 85.62 97 ARG A N 1
ATOM 761 C CA . ARG A 1 97 ? 12.816 9.998 -12.966 1.00 85.62 97 ARG A CA 1
ATOM 762 C C . ARG A 1 97 ? 14.286 10.325 -12.741 1.00 85.62 97 ARG A C 1
ATOM 764 O O . ARG A 1 97 ? 15.103 9.425 -12.628 1.00 85.62 97 ARG A O 1
ATOM 771 N N . ALA A 1 98 ? 14.613 11.601 -12.551 1.00 90.81 98 ALA A N 1
ATOM 772 C CA . ALA A 1 98 ? 15.996 12.025 -12.294 1.00 90.81 98 ALA A CA 1
ATOM 773 C C . ALA A 1 98 ? 16.640 11.372 -11.050 1.00 90.81 98 ALA A C 1
ATOM 775 O O . ALA A 1 98 ? 17.857 11.341 -10.935 1.00 90.81 98 ALA A O 1
ATOM 776 N N . ILE A 1 99 ? 15.825 10.873 -10.116 1.00 90.56 99 ILE A N 1
ATOM 777 C CA . ILE A 1 99 ? 16.277 10.181 -8.900 1.00 90.56 99 ILE A CA 1
ATOM 778 C C . ILE A 1 99 ? 16.441 8.664 -9.082 1.00 90.56 99 ILE A C 1
ATOM 780 O O . ILE A 1 99 ? 16.883 7.996 -8.147 1.00 90.56 99 ILE A O 1
ATOM 784 N N . CYS A 1 100 ? 16.020 8.102 -10.220 1.00 91.50 100 CYS A N 1
ATOM 785 C CA . CYS A 1 100 ? 16.149 6.673 -10.488 1.00 91.50 100 CYS A CA 1
ATOM 786 C C . CYS A 1 100 ? 17.629 6.266 -10.551 1.00 91.50 100 CYS A C 1
ATOM 788 O O . CYS A 1 100 ? 18.494 7.097 -10.817 1.00 91.50 100 CYS A O 1
ATOM 790 N N . GLY A 1 101 ? 17.930 5.003 -10.237 1.00 90.25 101 GLY A N 1
ATOM 791 C CA . GLY A 1 101 ? 19.319 4.550 -10.101 1.00 90.25 101 GLY A CA 1
ATOM 792 C C . GLY A 1 101 ? 19.987 4.978 -8.792 1.00 90.25 101 GLY A C 1
ATOM 793 O O . GLY A 1 101 ? 21.210 5.047 -8.717 1.00 90.25 101 GLY A O 1
ATOM 794 N N . THR A 1 102 ? 19.203 5.300 -7.759 1.00 92.69 102 THR A N 1
ATOM 795 C CA . THR A 1 102 ? 19.709 5.622 -6.419 1.00 92.69 102 THR A CA 1
ATOM 796 C C . THR A 1 102 ? 18.869 4.930 -5.348 1.00 92.69 102 THR A C 1
ATOM 798 O O . THR A 1 102 ? 17.698 4.619 -5.580 1.00 92.69 102 THR A O 1
ATOM 801 N N . LEU A 1 103 ? 19.413 4.784 -4.133 1.00 88.69 103 LEU A N 1
ATOM 802 C CA . LEU A 1 103 ? 18.645 4.317 -2.969 1.00 88.69 103 LEU A CA 1
ATOM 803 C C . LEU A 1 103 ? 17.409 5.197 -2.706 1.00 88.69 103 LEU A C 1
ATOM 805 O O . LEU A 1 103 ? 16.352 4.695 -2.330 1.00 88.69 103 LEU A O 1
ATOM 809 N N . ALA A 1 104 ? 17.513 6.512 -2.932 1.00 87.62 104 ALA A N 1
ATOM 810 C CA . ALA A 1 104 ? 16.379 7.428 -2.815 1.00 87.62 104 ALA A CA 1
ATOM 811 C C . ALA A 1 104 ? 15.309 7.164 -3.891 1.00 87.62 104 ALA A C 1
ATOM 813 O O . ALA A 1 104 ? 14.115 7.251 -3.607 1.00 87.62 104 ALA A O 1
ATOM 814 N N . GLY A 1 105 ? 15.728 6.803 -5.106 1.00 88.56 105 GLY A N 1
ATOM 815 C CA . GLY A 1 105 ? 14.851 6.359 -6.187 1.00 88.56 105 GLY A CA 1
ATOM 816 C C . GLY A 1 105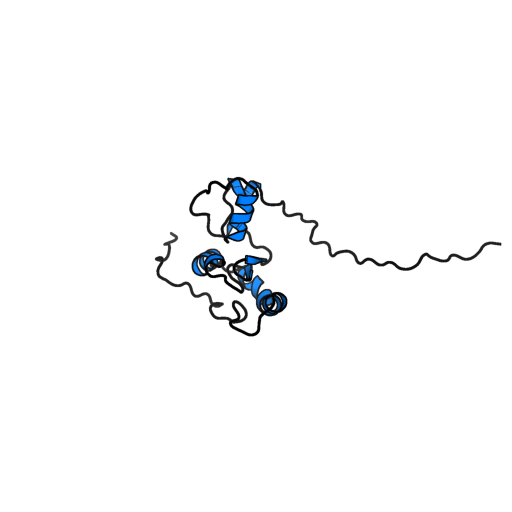 ? 14.109 5.071 -5.842 1.00 88.56 105 GLY A C 1
ATOM 817 O O . GLY A 1 105 ? 12.884 5.045 -5.929 1.00 88.56 105 GLY A O 1
ATOM 818 N N . TRP A 1 106 ? 14.821 4.041 -5.375 1.00 87.31 106 TRP A N 1
ATOM 819 C CA . TRP A 1 106 ? 14.220 2.782 -4.915 1.00 87.31 106 TRP A CA 1
ATOM 820 C C . TRP A 1 106 ? 13.196 3.019 -3.797 1.00 87.31 106 TRP A C 1
ATOM 822 O O . TRP A 1 106 ? 12.029 2.655 -3.935 1.00 87.31 106 TRP A O 1
ATOM 832 N N . LYS A 1 107 ? 13.579 3.756 -2.741 1.00 82.81 107 LYS A N 1
ATOM 833 C CA . LYS A 1 107 ? 12.657 4.136 -1.654 1.00 82.81 107 LYS A CA 1
ATOM 834 C C . LYS A 1 107 ? 11.428 4.873 -2.176 1.00 82.81 107 LYS A C 1
ATOM 836 O O . LYS A 1 107 ? 10.334 4.656 -1.673 1.00 82.81 107 LYS A O 1
ATOM 841 N N . ARG A 1 108 ? 11.584 5.731 -3.191 1.00 84.38 108 ARG A N 1
ATOM 842 C CA . ARG A 1 108 ? 10.463 6.444 -3.808 1.00 84.38 108 ARG A CA 1
ATOM 843 C C . ARG A 1 108 ? 9.509 5.490 -4.518 1.00 84.38 108 ARG A C 1
ATOM 845 O O . ARG A 1 108 ? 8.316 5.689 -4.342 1.00 84.38 108 ARG A O 1
ATOM 852 N N . HIS A 1 109 ? 9.986 4.525 -5.307 1.00 83.00 109 HIS A N 1
ATOM 853 C CA . HIS A 1 109 ? 9.113 3.543 -5.972 1.00 83.00 109 HIS A CA 1
ATOM 854 C C . HIS A 1 109 ? 8.280 2.767 -4.951 1.00 83.00 109 HIS A C 1
ATOM 856 O O . HIS A 1 109 ? 7.055 2.724 -5.072 1.00 83.00 109 HIS A O 1
ATOM 862 N N . ASN A 1 110 ? 8.937 2.284 -3.893 1.00 75.25 110 ASN A N 1
ATOM 863 C CA . ASN A 1 110 ? 8.272 1.571 -2.806 1.00 75.25 110 ASN A CA 1
ATOM 864 C C . ASN A 1 110 ? 7.284 2.425 -2.050 1.00 75.25 110 ASN A C 1
ATOM 866 O O . ASN A 1 110 ? 6.190 1.934 -1.784 1.00 75.25 110 ASN A O 1
ATOM 870 N N . ALA A 1 111 ? 7.664 3.679 -1.766 1.00 68.81 111 ALA A N 1
ATOM 871 C CA . ALA A 1 111 ? 6.751 4.671 -1.239 1.00 68.81 111 ALA A CA 1
ATOM 872 C C . ALA A 1 111 ? 5.553 4.710 -2.174 1.00 68.81 111 ALA A C 1
ATOM 874 O O . ALA A 1 111 ? 4.567 4.104 -1.815 1.00 68.81 111 ALA A O 1
ATOM 875 N N . VAL A 1 112 ? 5.677 5.225 -3.408 1.00 69.50 112 VAL A N 1
ATOM 876 C CA . VAL A 1 112 ? 4.547 5.531 -4.312 1.00 69.50 112 VAL A CA 1
ATOM 877 C C . VAL A 1 112 ? 3.695 4.348 -4.795 1.00 69.50 112 VAL A C 1
ATOM 879 O O . VAL A 1 112 ? 2.767 4.562 -5.576 1.00 69.50 112 VAL A O 1
ATOM 882 N N . GLY A 1 113 ? 3.980 3.118 -4.372 1.00 68.81 113 GLY A N 1
ATOM 883 C CA . GLY A 1 113 ? 3.199 1.958 -4.789 1.00 68.81 113 GLY A CA 1
ATOM 884 C C . GLY A 1 113 ? 3.534 1.436 -6.184 1.00 68.81 113 GLY A C 1
ATOM 885 O O . GLY A 1 113 ? 2.703 0.768 -6.793 1.00 68.81 113 GLY A O 1
ATOM 886 N N . GLU A 1 114 ? 4.711 1.765 -6.711 1.00 77.31 114 GLU A N 1
ATOM 887 C CA . GLU A 1 114 ? 5.136 1.389 -8.059 1.00 77.31 114 GLU A CA 1
ATOM 888 C C . GLU A 1 114 ? 6.245 0.346 -8.013 1.00 77.31 114 GLU A C 1
ATOM 890 O O . GLU A 1 114 ? 7.041 0.299 -7.076 1.00 77.31 114 GLU A O 1
ATOM 895 N N . GLN A 1 115 ? 6.341 -0.441 -9.080 1.00 82.88 115 GLN A N 1
ATOM 896 C CA . GLN A 1 115 ? 7.478 -1.319 -9.292 1.00 82.88 115 GLN A CA 1
ATOM 897 C C . GLN A 1 115 ? 8.749 -0.465 -9.395 1.00 82.88 115 GLN A C 1
ATOM 899 O O . GLN A 1 115 ? 8.763 0.606 -10.014 1.00 82.88 115 GLN A O 1
ATOM 904 N N . SER A 1 116 ? 9.840 -0.934 -8.798 1.00 85.25 116 SER A N 1
ATOM 905 C CA . SER A 1 116 ? 11.150 -0.328 -9.033 1.00 85.25 116 SER A CA 1
ATOM 906 C C . SER A 1 116 ? 11.570 -0.558 -10.485 1.00 85.25 116 SER A C 1
ATOM 908 O O . SER A 1 116 ? 11.537 -1.690 -10.961 1.00 85.25 116 SER A O 1
ATOM 910 N N . CYS A 1 117 ? 11.973 0.496 -11.202 1.00 86.56 117 CYS A N 1
ATOM 911 C CA . CYS A 1 117 ? 12.605 0.321 -12.515 1.00 86.56 117 CYS A CA 1
ATOM 912 C C . CYS A 1 117 ? 13.957 -0.402 -12.387 1.00 86.56 117 CYS A C 1
ATOM 914 O O . CYS A 1 117 ? 14.553 -0.384 -11.310 1.00 86.56 117 CYS A O 1
ATOM 916 N N . ASP A 1 118 ? 14.474 -0.959 -13.487 1.00 86.88 118 ASP A N 1
ATOM 917 C CA . ASP A 1 118 ? 15.741 -1.713 -13.498 1.00 86.88 118 ASP A CA 1
ATOM 918 C C . ASP A 1 118 ? 16.926 -0.963 -12.847 1.00 86.88 118 ASP A C 1
ATOM 920 O O . ASP A 1 118 ? 17.659 -1.563 -12.060 1.00 86.88 118 ASP A O 1
ATOM 924 N N . PRO A 1 119 ? 17.118 0.359 -13.061 1.00 88.06 119 PRO A N 1
ATOM 925 C CA . PRO A 1 119 ? 18.159 1.103 -12.351 1.00 88.06 119 PRO A CA 1
ATOM 926 C C . PRO A 1 119 ? 17.954 1.131 -10.831 1.00 88.06 119 PRO A C 1
ATOM 928 O O . PRO A 1 119 ? 18.917 1.114 -10.070 1.00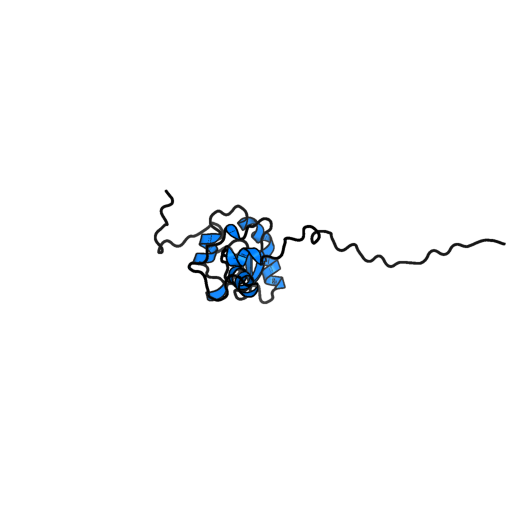 88.06 119 PRO A O 1
ATOM 931 N N . CYS A 1 120 ? 16.703 1.199 -10.370 1.00 88.62 120 CYS A N 1
ATOM 932 C CA . CYS A 1 120 ? 16.361 1.240 -8.950 1.00 88.62 120 CYS A CA 1
ATOM 933 C C . CYS A 1 120 ? 16.355 -0.144 -8.294 1.00 88.62 120 CYS A C 1
ATOM 935 O O . CYS A 1 120 ? 16.598 -0.221 -7.094 1.00 88.62 120 CYS A O 1
ATOM 937 N N . SER A 1 121 ? 16.099 -1.229 -9.032 1.00 85.19 121 SER A N 1
ATOM 938 C CA . SER A 1 121 ? 16.061 -2.579 -8.455 1.00 85.19 121 SER A CA 1
ATOM 939 C C . SER A 1 121 ? 17.422 -3.038 -7.934 1.00 85.19 121 SER A C 1
ATOM 941 O O . SER A 1 121 ? 17.474 -3.804 -6.982 1.00 85.19 121 SER A O 1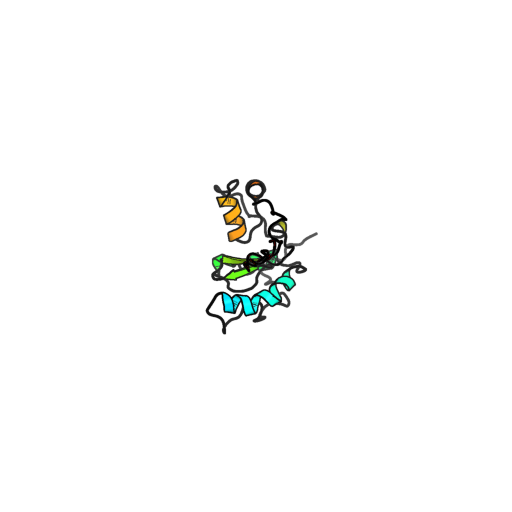
ATOM 943 N N . ALA A 1 122 ? 18.522 -2.519 -8.491 1.00 86.62 122 ALA A N 1
ATOM 944 C CA . ALA A 1 122 ? 19.878 -2.781 -7.999 1.00 86.62 122 ALA A CA 1
ATOM 945 C C . ALA A 1 122 ? 20.150 -2.227 -6.583 1.00 86.62 122 ALA A C 1
ATOM 947 O O . ALA A 1 122 ? 21.171 -2.553 -5.986 1.00 86.62 122 ALA A O 1
ATOM 948 N N . PHE A 1 123 ? 19.261 -1.376 -6.060 1.00 86.69 123 PHE A N 1
ATOM 949 C CA . PHE A 1 123 ? 19.348 -0.788 -4.720 1.00 86.69 123 PHE A CA 1
ATOM 950 C C . PHE A 1 123 ? 18.332 -1.384 -3.745 1.00 86.69 123 PHE A C 1
ATOM 952 O O . PHE A 1 123 ? 18.161 -0.841 -2.649 1.00 86.69 123 PHE A O 1
ATOM 959 N N . ALA A 1 124 ? 17.638 -2.456 -4.140 1.00 78.06 124 ALA A N 1
ATOM 960 C CA . ALA A 1 124 ? 16.846 -3.221 -3.197 1.00 78.06 124 ALA A CA 1
ATOM 961 C C . ALA A 1 124 ? 17.773 -3.741 -2.086 1.00 78.06 124 ALA A C 1
ATOM 963 O O . ALA A 1 124 ? 18.861 -4.232 -2.402 1.00 78.06 124 ALA A O 1
ATOM 964 N N . PRO A 1 125 ? 17.401 -3.592 -0.802 1.00 70.06 125 PRO A N 1
ATOM 965 C CA . PRO A 1 125 ? 18.086 -4.320 0.249 1.00 70.06 125 PRO A CA 1
ATOM 966 C C . PRO A 1 125 ? 17.987 -5.803 -0.104 1.00 70.06 125 PRO A C 1
ATOM 968 O O . PRO A 1 125 ? 16.934 -6.255 -0.555 1.00 70.06 125 PRO A O 1
ATOM 971 N N . GLU A 1 126 ? 19.092 -6.532 0.026 1.00 59.47 126 GLU A N 1
ATOM 972 C CA . GLU A 1 126 ? 19.028 -7.983 -0.101 1.00 59.47 126 GLU A CA 1
ATOM 973 C C . GLU A 1 126 ? 18.044 -8.487 0.960 1.00 59.47 126 GLU A C 1
ATOM 975 O O . GLU A 1 126 ? 18.109 -8.046 2.112 1.00 59.47 126 GLU A O 1
ATOM 980 N N . ASP A 1 127 ? 17.093 -9.334 0.556 1.00 50.31 127 ASP A N 1
ATOM 981 C CA . ASP A 1 127 ? 16.264 -10.078 1.499 1.00 50.31 127 ASP A CA 1
ATOM 982 C C . ASP A 1 127 ? 17.227 -10.889 2.366 1.00 50.31 127 ASP A C 1
ATOM 984 O O . ASP A 1 127 ? 17.803 -11.867 1.892 1.00 50.31 127 ASP A O 1
ATOM 988 N N . ASP A 1 128 ? 17.476 -10.442 3.595 1.00 38.88 128 ASP A N 1
ATOM 989 C CA . ASP A 1 128 ? 18.277 -11.186 4.557 1.00 38.88 128 ASP A CA 1
ATOM 990 C C . ASP A 1 128 ? 17.413 -12.352 5.062 1.00 38.88 128 ASP A C 1
ATOM 992 O O . ASP A 1 128 ? 16.456 -12.121 5.808 1.00 38.88 128 ASP A O 1
ATOM 996 N N . PRO A 1 129 ? 17.688 -13.608 4.664 1.00 44.44 129 PRO A N 1
ATOM 997 C CA . PRO A 1 129 ? 16.886 -14.747 5.096 1.00 44.44 129 PRO A CA 1
ATOM 998 C C . PRO A 1 129 ? 17.049 -15.050 6.599 1.00 44.44 129 PRO A C 1
ATOM 1000 O O . PRO A 1 129 ? 16.421 -15.984 7.095 1.00 44.44 129 PRO A O 1
ATOM 1003 N N . GLU A 1 130 ? 17.886 -14.304 7.334 1.00 41.34 130 GLU A N 1
ATOM 1004 C CA . GLU A 1 130 ? 18.166 -14.508 8.759 1.00 41.34 130 GLU A CA 1
ATOM 1005 C C . GLU A 1 130 ? 17.323 -13.619 9.702 1.00 41.34 130 GLU A C 1
ATOM 1007 O O . GLU A 1 130 ? 17.425 -13.752 10.922 1.00 41.34 130 GLU A O 1
ATOM 1012 N N . SER A 1 131 ? 16.430 -12.752 9.197 1.00 42.69 131 SER A N 1
ATOM 1013 C CA . SER A 1 131 ? 15.572 -11.919 10.069 1.00 42.69 131 SER A CA 1
ATOM 1014 C C . SER A 1 131 ? 14.317 -12.621 10.615 1.00 42.69 131 SER A C 1
ATOM 1016 O O . SER A 1 131 ? 13.598 -12.029 11.419 1.00 42.69 131 SER A O 1
ATOM 1018 N N . ASP A 1 132 ? 14.065 -13.871 10.210 1.00 45.44 132 ASP A N 1
ATOM 1019 C CA . ASP A 1 132 ? 12.921 -14.698 10.641 1.00 45.44 132 ASP A CA 1
ATOM 1020 C C . ASP A 1 132 ? 13.233 -15.638 11.822 1.00 45.44 132 ASP A C 1
ATOM 1022 O O . ASP A 1 132 ? 12.385 -16.434 12.240 1.00 45.44 132 ASP A O 1
ATOM 1026 N N . LEU A 1 133 ? 14.431 -15.565 12.411 1.00 45.47 133 LEU A N 1
ATOM 1027 C CA . LEU A 1 133 ? 14.693 -16.275 13.660 1.00 45.47 133 LEU A CA 1
ATOM 1028 C C . LEU A 1 133 ? 14.055 -15.495 14.822 1.00 45.47 133 LEU A C 1
ATOM 1030 O O . LEU A 1 133 ? 14.391 -14.324 15.025 1.00 45.47 133 LEU A O 1
ATOM 1034 N N . PRO A 1 134 ? 13.142 -16.101 15.612 1.00 40.91 134 PRO A N 1
ATOM 1035 C CA . PRO A 1 134 ? 12.581 -15.422 16.768 1.00 40.91 134 PRO A CA 1
ATOM 1036 C C . PRO A 1 134 ? 13.727 -15.054 17.706 1.00 40.91 134 PRO A C 1
ATOM 1038 O O . PRO A 1 134 ? 14.560 -15.906 18.023 1.00 40.91 134 PRO A O 1
ATOM 1041 N N . ALA A 1 135 ? 13.760 -13.786 18.129 1.00 45.53 135 ALA A N 1
ATOM 1042 C CA . ALA A 1 135 ? 14.694 -13.279 19.124 1.00 45.53 135 ALA A CA 1
ATOM 1043 C C . ALA A 1 135 ? 14.742 -14.265 20.295 1.00 45.53 135 ALA A C 1
ATOM 1045 O O . ALA A 1 135 ? 13.790 -14.364 21.071 1.00 45.53 135 ALA A O 1
ATOM 1046 N N . THR A 1 136 ? 15.821 -15.046 20.373 1.00 41.06 136 THR A N 1
ATOM 1047 C CA . THR A 1 136 ? 15.975 -16.049 21.418 1.00 41.06 136 THR A CA 1
ATOM 1048 C C . THR A 1 136 ? 15.949 -15.321 22.746 1.00 41.06 136 THR A C 1
ATOM 1050 O O . THR A 1 136 ? 16.764 -14.430 22.996 1.00 41.06 136 THR A O 1
ATOM 1053 N N . GLU A 1 137 ? 14.958 -15.682 23.548 1.00 38.59 137 GLU A N 1
ATOM 1054 C CA . GLU A 1 137 ? 14.656 -15.104 24.839 1.00 38.59 137 GLU A CA 1
ATOM 1055 C C . GLU A 1 137 ? 15.919 -14.989 25.696 1.00 38.59 137 GLU A C 1
ATOM 1057 O O . GLU A 1 137 ? 16.655 -15.954 25.920 1.00 38.59 137 GLU A O 1
ATOM 1062 N N . ALA A 1 138 ? 16.155 -13.782 26.203 1.00 47.06 138 ALA A N 1
ATOM 1063 C CA . ALA A 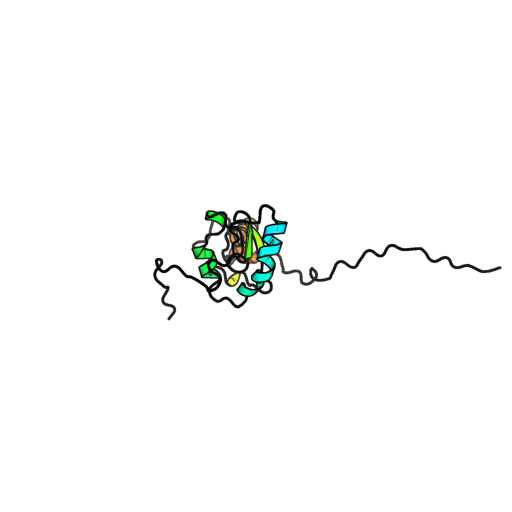1 138 ? 17.115 -13.535 27.257 1.00 47.06 138 ALA A CA 1
ATOM 1064 C C . ALA A 1 138 ? 16.658 -14.255 28.537 1.00 47.06 138 ALA A C 1
ATOM 1066 O O . ALA A 1 138 ? 15.943 -13.689 29.362 1.00 47.06 138 ALA A O 1
ATOM 1067 N N . ALA A 1 139 ? 17.101 -15.495 28.731 1.00 36.62 139 ALA A N 1
ATOM 1068 C CA . ALA A 1 139 ? 17.049 -16.167 30.022 1.00 36.62 139 ALA A CA 1
ATOM 1069 C C . ALA A 1 139 ? 18.346 -15.888 30.798 1.00 36.62 139 ALA A C 1
ATOM 1071 O O . ALA A 1 139 ? 19.257 -16.709 30.875 1.00 36.62 139 ALA A O 1
ATOM 1072 N N . THR A 1 140 ? 18.412 -14.704 31.409 1.00 34.50 140 THR A N 1
ATOM 1073 C CA . THR A 1 140 ? 19.236 -14.493 32.603 1.00 34.50 140 THR A CA 1
ATOM 1074 C C . THR A 1 140 ? 18.592 -15.261 33.756 1.00 34.50 140 THR A C 1
ATOM 1076 O O . THR A 1 140 ? 17.549 -14.854 34.268 1.00 34.50 140 THR A O 1
ATOM 1079 N N . SER A 1 141 ? 19.217 -16.348 34.211 1.00 38.66 141 SER A N 1
ATOM 1080 C CA . SER A 1 141 ? 19.083 -16.779 35.604 1.00 38.66 141 SER A CA 1
ATOM 1081 C C . SER A 1 141 ? 20.193 -17.727 36.058 1.00 38.66 141 SER A C 1
ATOM 1083 O O . SER A 1 141 ? 20.286 -18.866 35.622 1.00 38.66 141 SER A O 1
ATOM 1085 N N . VAL A 1 142 ? 20.946 -17.203 37.028 1.00 37.78 142 VAL A N 1
ATOM 1086 C CA . VAL A 1 142 ? 21.537 -17.876 38.193 1.00 37.78 142 VAL A CA 1
ATOM 1087 C C . VAL A 1 142 ? 22.715 -18.823 37.941 1.00 37.78 142 VAL A C 1
ATOM 1089 O O . VAL A 1 142 ? 22.581 -20.000 37.622 1.00 37.78 142 VAL A O 1
ATOM 1092 N N . GLN A 1 143 ? 23.897 -18.268 38.222 1.00 46.62 143 GLN A N 1
ATOM 1093 C CA . GLN A 1 143 ? 25.153 -18.967 38.458 1.00 46.62 143 GLN A CA 1
ATOM 1094 C C . GLN A 1 143 ? 24.961 -20.116 39.464 1.00 46.62 143 GLN A C 1
ATOM 1096 O O . GLN A 1 143 ? 24.535 -19.914 40.600 1.00 46.62 143 GLN A O 1
ATOM 1101 N N . LEU A 1 144 ? 25.306 -21.314 39.005 1.00 42.28 144 LEU A N 1
ATOM 1102 C CA . LEU A 1 144 ? 25.285 -22.580 39.723 1.00 42.28 144 LEU A CA 1
ATOM 1103 C C . LEU A 1 144 ? 26.198 -22.522 40.964 1.00 42.28 144 LEU A C 1
ATOM 1105 O O . LEU A 1 144 ? 27.411 -22.345 40.836 1.00 42.28 144 LEU A O 1
ATOM 1109 N N . ALA A 1 145 ? 25.621 -22.699 42.154 1.00 45.81 145 ALA A N 1
ATOM 1110 C CA . ALA A 1 145 ? 26.366 -23.101 43.340 1.00 45.81 145 ALA A CA 1
ATOM 1111 C C . ALA A 1 145 ? 26.743 -24.584 43.199 1.00 45.81 145 ALA A C 1
ATOM 1113 O O . ALA A 1 145 ? 25.873 -25.429 42.986 1.00 45.81 145 ALA A O 1
ATOM 1114 N N . LEU A 1 146 ? 28.034 -24.891 43.308 1.00 48.91 146 LEU A N 1
ATOM 1115 C CA . LEU A 1 146 ? 28.536 -26.244 43.524 1.00 48.91 146 LEU A CA 1
ATOM 1116 C C . LEU A 1 146 ? 29.311 -26.241 44.840 1.00 48.91 146 LEU A C 1
ATOM 1118 O O . LEU A 1 146 ? 30.392 -25.663 44.940 1.00 48.91 146 LEU A O 1
ATOM 1122 N N . ASP A 1 147 ? 28.697 -26.865 45.839 1.00 42.09 147 ASP A N 1
ATOM 1123 C CA . ASP A 1 147 ? 29.301 -27.221 47.114 1.00 42.09 147 ASP A CA 1
ATOM 1124 C C . ASP A 1 147 ? 30.295 -28.393 46.967 1.00 42.09 147 ASP A C 1
ATOM 1126 O O . ASP A 1 147 ? 30.185 -29.220 46.060 1.00 42.09 147 ASP A O 1
ATOM 1130 N N . PHE A 1 148 ? 31.169 -28.491 47.977 1.00 41.44 148 PHE A N 1
ATOM 1131 C CA . PHE A 1 148 ? 32.024 -29.614 48.401 1.00 41.44 148 PHE A CA 1
ATOM 1132 C C . PHE A 1 148 ? 33.379 -29.854 47.713 1.00 41.44 148 PHE A C 1
ATOM 1134 O O . PHE A 1 148 ? 33.471 -30.539 46.700 1.00 41.44 148 PHE A O 1
ATOM 1141 N N . ALA A 1 149 ? 34.455 -29.510 48.439 1.00 40.28 149 ALA A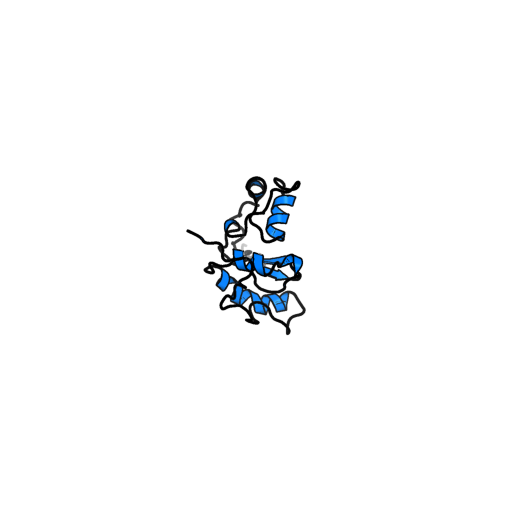 N 1
ATOM 1142 C CA . ALA A 1 149 ? 35.399 -30.518 48.945 1.00 40.28 149 ALA A CA 1
ATOM 1143 C C . ALA A 1 149 ? 36.282 -29.988 50.102 1.00 40.28 149 ALA A C 1
ATOM 1145 O O . ALA A 1 149 ? 36.983 -28.999 49.920 1.00 40.28 149 ALA A O 1
ATOM 1146 N N . ALA A 1 150 ? 36.225 -30.726 51.223 1.00 44.12 150 ALA A N 1
ATOM 1147 C CA . ALA A 1 150 ? 37.234 -30.983 52.272 1.00 44.12 150 ALA A CA 1
ATOM 1148 C C . ALA A 1 150 ? 37.989 -29.823 52.954 1.00 44.12 150 ALA A C 1
ATOM 1150 O O . ALA A 1 150 ? 38.889 -29.220 52.333 1.00 44.12 150 ALA A O 1
#

pLDDT: mean 76.89, std 19.63, range [34.47, 97.69]

Radius of gyration: 21.61 Å; chains: 1; bounding box: 54×43×78 Å

Sequence (150 aa):
MFTALPDTDRFLPDCFGDSHFSPADGWKTRDKLEAICLPVLERCVPCPFRATCIRQTRPHQSRFDGVCGGRLWLDGEVIATAQFLDDRDLPLPGKERAICGTLAGWKRHNAVGEQSCDPCSAFAPEDDPESDLPATEAATSVQLALDFAA

Foldseek 3Di:
DPDDDPPPDDDAPPCRPPCLFANPDPDDDPVRLCVSAVVCLQVLVPPLCLQVQCVRPQCQVNLGAGHGSSFGGHRLFTDGGHPPDDLVSHAADPDDDPCFLDLVQLVVCNSRRHRRDPSSVVNPDPPPPPPPDPPPDPPDDDDDDDDDDD

Organism: NCBI:txid1348663